Protein AF-A0A943K044-F1 (afdb_monomer_lite)

Secondary structure (DSSP, 8-state):
--EEEEEEEEETTTEEEEEEEETT-TT-PPEEEEEEGGGHHHHHHHHHHHHHHHHHHHHHHHHHHHHHHHHHHHH--S-HHHHHHHHHHHHHHHHHHHHHHHHHHHHHHHHHHHHHTT-EEE---S----

Sequence (130 aa):
MTTGYNIIKKLPDNKIIIEETKKNNSKTHPKYYLLNEEHADLFIKNKKNSDLLTKTQSVLSMVVALSIALYVGMRTKTDKIKNTLFGIGAGAITFAGGEIFDRWFKKNTDKRILKLFNAKEIQLDDKRPE

pLDDT: mean 72.65, std 11.74, range [38.5, 88.62]

Radius of gyration: 21.03 Å; chains: 1; bounding box: 45×20×70 Å

Structure (mmCIF, N/CA/C/O backbone):
data_AF-A0A943K044-F1
#
_entry.id   AF-A0A943K044-F1
#
loop_
_atom_site.group_PDB
_atom_site.id
_atom_site.type_symbol
_atom_site.label_atom_id
_atom_site.label_alt_id
_atom_site.label_comp_id
_atom_site.label_asym_id
_atom_site.label_entity_id
_atom_site.label_seq_id
_atom_site.pdbx_PDB_ins_code
_atom_site.Cartn_x
_atom_site.Cartn_y
_atom_site.Cartn_z
_atom_site.occupancy
_atom_site.B_iso_or_equiv
_atom_site.auth_seq_id
_atom_site.auth_comp_id
_atom_site.auth_asym_id
_atom_site.auth_atom_id
_atom_site.pdbx_PDB_model_num
ATOM 1 N N . MET A 1 1 ? 10.273 -6.029 2.129 1.00 60.34 1 MET A N 1
ATOM 2 C CA . MET A 1 1 ? 9.591 -5.218 3.166 1.00 60.34 1 MET A CA 1
ATOM 3 C C . MET A 1 1 ? 8.273 -5.869 3.545 1.00 60.34 1 MET A C 1
ATOM 5 O O . MET A 1 1 ? 7.439 -6.092 2.663 1.00 60.34 1 MET A O 1
ATOM 9 N N . THR A 1 2 ? 8.119 -6.170 4.832 1.00 63.19 2 THR A N 1
ATOM 10 C CA . THR A 1 2 ? 6.928 -6.781 5.436 1.00 63.19 2 THR A CA 1
ATOM 11 C C . THR A 1 2 ? 6.260 -5.741 6.333 1.00 63.19 2 THR A C 1
ATOM 13 O O . THR A 1 2 ? 6.928 -5.144 7.180 1.00 63.19 2 THR A O 1
ATOM 16 N N . THR A 1 3 ? 4.970 -5.499 6.115 1.00 72.19 3 THR A N 1
ATOM 17 C CA . THR A 1 3 ? 4.157 -4.574 6.913 1.00 72.19 3 THR A CA 1
ATOM 18 C C . THR A 1 3 ? 3.370 -5.389 7.941 1.00 72.19 3 THR A C 1
ATOM 20 O O . THR A 1 3 ? 2.658 -6.327 7.569 1.00 72.19 3 THR A O 1
ATOM 23 N N . GLY A 1 4 ? 3.559 -5.092 9.225 1.00 77.75 4 GLY A N 1
ATOM 24 C CA . GLY A 1 4 ? 2.823 -5.686 10.339 1.00 77.75 4 GLY A CA 1
ATOM 25 C C . GLY A 1 4 ? 1.630 -4.815 10.723 1.00 77.75 4 GLY A C 1
ATOM 26 O O . GLY A 1 4 ? 1.724 -3.592 10.653 1.00 77.75 4 GLY A O 1
ATOM 27 N N . TYR A 1 5 ? 0.525 -5.448 11.116 1.00 80.94 5 TYR A N 1
ATOM 28 C CA . TYR A 1 5 ? -0.672 -4.771 11.614 1.00 80.94 5 TYR A CA 1
ATOM 29 C C . TYR A 1 5 ? -1.038 -5.380 12.961 1.00 80.94 5 TYR A C 1
ATOM 31 O O . TYR A 1 5 ? -1.322 -6.577 13.013 1.00 80.94 5 TYR A O 1
ATOM 39 N N . ASN A 1 6 ? -1.023 -4.569 14.015 1.00 82.12 6 ASN A N 1
ATOM 40 C CA . ASN A 1 6 ? -1.333 -4.994 15.377 1.00 82.12 6 ASN A CA 1
ATOM 41 C C . ASN A 1 6 ? -2.472 -4.142 15.937 1.00 82.12 6 ASN A C 1
ATOM 43 O O . ASN A 1 6 ? -2.507 -2.933 15.728 1.00 82.12 6 ASN A O 1
ATOM 47 N N . ILE A 1 7 ? -3.397 -4.751 16.674 1.00 80.44 7 ILE A N 1
ATOM 48 C CA . ILE A 1 7 ? -4.421 -4.009 17.416 1.00 80.44 7 ILE A CA 1
ATOM 49 C C . ILE A 1 7 ? -3.807 -3.610 18.759 1.00 80.44 7 ILE A C 1
ATOM 51 O O . ILE A 1 7 ? -3.443 -4.484 19.541 1.00 80.44 7 ILE A O 1
ATOM 55 N N . ILE A 1 8 ? -3.681 -2.309 19.023 1.00 77.94 8 ILE A N 1
ATOM 56 C CA . ILE A 1 8 ? -2.997 -1.802 20.228 1.00 77.94 8 ILE A CA 1
ATOM 57 C C . ILE A 1 8 ? -3.956 -1.354 21.332 1.00 77.94 8 ILE A C 1
ATOM 59 O O . ILE A 1 8 ? -3.572 -1.307 22.498 1.00 77.94 8 ILE A O 1
ATOM 63 N N . LYS A 1 9 ? -5.204 -1.011 20.989 1.00 78.56 9 LYS A N 1
ATOM 64 C CA . LYS A 1 9 ? -6.212 -0.585 21.966 1.00 78.56 9 LYS A CA 1
ATOM 65 C C . LYS A 1 9 ? -7.624 -0.801 21.434 1.00 78.56 9 LYS A C 1
ATOM 67 O O . LYS A 1 9 ? -7.902 -0.458 20.285 1.00 78.56 9 LYS A O 1
ATOM 72 N N . LYS A 1 10 ? -8.515 -1.303 22.292 1.00 78.06 10 LYS A N 1
ATOM 73 C CA . LYS A 1 10 ? -9.969 -1.257 22.091 1.00 78.06 10 LYS A CA 1
ATOM 74 C C . LYS A 1 10 ? -10.529 -0.061 22.862 1.00 78.06 10 LYS A C 1
ATOM 76 O O . LYS A 1 10 ? -10.164 0.157 24.016 1.00 78.06 10 LYS A O 1
ATOM 81 N N . LEU A 1 11 ? -11.339 0.751 22.201 1.00 77.75 11 LEU A N 1
ATOM 82 C CA . LEU A 1 11 ? -12.005 1.927 22.752 1.00 77.75 11 LEU A CA 1
ATOM 83 C C . LEU A 1 11 ? -13.485 1.603 23.007 1.00 77.75 11 LEU A C 1
ATOM 85 O O . LEU A 1 11 ? -14.031 0.715 22.347 1.00 77.75 11 LEU A O 1
ATOM 89 N N . PRO A 1 12 ? -14.151 2.330 23.923 1.00 71.06 12 PRO A N 1
ATOM 90 C CA . PRO A 1 12 ? -15.610 2.310 23.995 1.00 71.06 12 PRO A CA 1
ATOM 91 C C . PRO A 1 12 ? -16.220 2.693 22.629 1.00 71.06 12 PRO A C 1
ATOM 93 O O . PRO A 1 12 ? -15.586 3.392 21.835 1.00 71.06 12 PRO A O 1
ATOM 96 N N . ASP A 1 13 ? -17.430 2.200 22.352 1.00 75.75 13 ASP A N 1
ATOM 97 C CA . ASP A 1 13 ? -18.166 2.327 21.076 1.00 75.75 13 ASP A CA 1
ATOM 98 C C . ASP A 1 13 ? -17.691 1.426 19.914 1.00 75.75 13 ASP A C 1
ATOM 100 O O . ASP A 1 13 ? -17.736 1.841 18.754 1.00 75.75 13 ASP A O 1
ATOM 104 N N . ASN A 1 14 ? -17.231 0.196 20.185 1.00 81.31 14 ASN A N 1
ATOM 105 C CA . ASN A 1 14 ? -16.767 -0.756 19.155 1.00 81.31 14 ASN A CA 1
ATOM 106 C C . ASN A 1 14 ? -15.655 -0.195 18.245 1.00 81.31 14 ASN A C 1
ATOM 108 O O . ASN A 1 14 ? -15.538 -0.580 17.082 1.00 81.31 14 ASN A O 1
ATOM 112 N N . LYS A 1 15 ? -14.820 0.720 18.747 1.00 82.31 15 LYS A N 1
ATOM 113 C CA . LYS A 1 15 ? -13.690 1.294 17.999 1.00 82.31 15 LYS A CA 1
ATOM 114 C C . LYS A 1 15 ? -12.381 0.652 18.427 1.00 82.31 15 LYS A C 1
ATOM 116 O O . LYS A 1 15 ? -12.174 0.349 19.596 1.00 82.31 15 LYS A O 1
ATOM 121 N N . ILE A 1 16 ? -11.453 0.503 17.495 1.00 85.06 16 ILE A N 1
ATOM 122 C CA . ILE A 1 16 ? -10.113 -0.015 17.754 1.00 85.06 16 ILE A CA 1
ATOM 123 C C . ILE A 1 16 ? -9.052 0.870 17.117 1.00 85.06 16 ILE A C 1
ATOM 125 O O . ILE A 1 16 ? -9.290 1.539 16.108 1.00 85.06 16 ILE A O 1
ATOM 129 N N . ILE A 1 17 ? -7.863 0.837 17.709 1.00 84.69 17 ILE A N 1
ATOM 130 C CA . ILE A 1 17 ? -6.667 1.440 17.137 1.00 84.69 17 ILE A CA 1
ATOM 131 C C . ILE A 1 17 ? -5.778 0.328 16.585 1.00 84.69 17 ILE A C 1
ATOM 133 O O . ILE A 1 17 ? -5.344 -0.559 17.327 1.00 84.69 17 ILE A O 1
ATOM 137 N N . ILE A 1 18 ? -5.502 0.397 15.285 1.00 85.12 18 ILE A N 1
ATOM 138 C CA . ILE A 1 18 ? -4.572 -0.487 14.582 1.00 85.12 18 ILE A CA 1
ATOM 139 C C . ILE A 1 18 ? -3.262 0.258 14.357 1.00 85.12 18 ILE A C 1
ATOM 141 O O . ILE A 1 18 ? -3.245 1.339 13.773 1.00 85.12 18 ILE A O 1
ATOM 145 N N . GLU A 1 19 ? -2.168 -0.347 14.786 1.00 84.44 19 GLU A N 1
ATOM 146 C CA . GLU A 1 19 ? -0.806 0.071 14.499 1.00 84.44 19 GLU A CA 1
ATOM 147 C C . GLU A 1 19 ? -0.297 -0.633 13.233 1.00 84.44 19 GLU A C 1
ATOM 149 O O . GLU A 1 19 ? -0.314 -1.860 13.135 1.00 84.44 19 GLU A O 1
ATOM 154 N N . GLU A 1 20 ? 0.183 0.145 12.267 1.00 83.50 20 GLU A N 1
ATOM 155 C CA . GLU A 1 20 ? 0.916 -0.318 11.091 1.00 83.50 20 GLU A CA 1
ATOM 156 C C . GLU A 1 20 ? 2.413 -0.046 11.280 1.00 83.50 20 GLU A C 1
ATOM 158 O O . GLU A 1 20 ? 2.858 1.106 11.308 1.00 83.50 20 GLU A O 1
ATOM 163 N N . THR A 1 21 ? 3.203 -1.119 11.343 1.00 79.69 21 THR A N 1
ATOM 164 C CA . THR A 1 21 ? 4.668 -1.070 11.461 1.00 79.69 21 THR A CA 1
ATOM 165 C C . THR A 1 21 ? 5.338 -1.638 10.214 1.00 79.69 21 THR A C 1
ATOM 167 O O . THR A 1 21 ? 4.981 -2.700 9.702 1.00 79.69 21 THR A O 1
ATOM 170 N N . LYS A 1 22 ? 6.369 -0.952 9.709 1.00 75.62 22 LYS A N 1
ATOM 171 C CA . LYS A 1 22 ? 7.191 -1.445 8.592 1.00 75.62 22 LYS A CA 1
ATOM 172 C C . LYS A 1 22 ? 8.480 -2.045 9.129 1.00 75.62 22 LYS A C 1
ATOM 174 O O . LYS A 1 22 ? 9.353 -1.328 9.607 1.00 75.62 22 LYS A O 1
ATOM 179 N N . LYS A 1 23 ? 8.625 -3.365 8.998 1.00 59.84 23 LYS A N 1
ATOM 180 C CA . LYS A 1 23 ? 9.644 -4.168 9.697 1.00 59.84 23 LYS A CA 1
ATOM 181 C C . LYS A 1 23 ? 11.093 -4.012 9.192 1.00 59.84 23 LYS A C 1
ATOM 183 O O . LYS A 1 23 ? 11.895 -4.897 9.432 1.00 59.84 23 LYS A O 1
ATOM 188 N N . ASN A 1 24 ? 11.440 -2.944 8.465 1.00 53.34 24 ASN A N 1
ATOM 189 C CA . ASN A 1 24 ? 12.752 -2.850 7.801 1.00 53.34 24 ASN A CA 1
ATOM 190 C C . ASN A 1 24 ? 13.368 -1.443 7.703 1.00 53.34 24 ASN A C 1
ATOM 192 O O . ASN A 1 24 ? 14.327 -1.270 6.961 1.00 53.34 24 ASN A O 1
ATOM 196 N N . ASN A 1 25 ? 12.838 -0.438 8.405 1.00 48.44 25 ASN A N 1
ATOM 197 C CA . ASN A 1 25 ? 13.450 0.893 8.447 1.00 48.44 25 ASN A CA 1
ATOM 198 C C . ASN A 1 25 ? 13.420 1.428 9.880 1.00 48.44 25 ASN A C 1
ATOM 200 O O . ASN A 1 25 ? 12.345 1.687 10.419 1.00 48.44 25 ASN A O 1
ATOM 204 N N . SER A 1 26 ? 14.594 1.657 10.477 1.00 47.84 26 SER A N 1
ATOM 205 C CA . SER A 1 26 ? 14.717 2.207 11.840 1.00 47.84 26 SER A CA 1
ATOM 206 C C . SER A 1 26 ? 14.223 3.659 11.970 1.00 47.84 26 SER A C 1
ATOM 208 O O . SER A 1 26 ? 14.234 4.214 13.060 1.00 47.84 26 SER A O 1
ATOM 210 N N . LYS A 1 27 ? 13.789 4.279 10.861 1.00 54.69 27 LYS A N 1
ATOM 211 C CA . LYS A 1 27 ? 13.284 5.660 10.782 1.00 54.69 27 LYS A CA 1
ATOM 212 C C . LYS A 1 27 ? 11.795 5.773 10.440 1.00 54.69 27 LYS A C 1
ATOM 214 O O . LYS A 1 27 ? 11.301 6.878 10.240 1.00 54.69 27 LYS A O 1
ATOM 219 N N . THR A 1 28 ? 11.068 4.664 10.298 1.00 61.47 28 THR A N 1
ATOM 220 C CA . THR A 1 28 ? 9.624 4.734 10.016 1.00 61.47 28 THR A CA 1
ATOM 221 C C . THR A 1 28 ? 8.834 4.770 11.312 1.00 61.47 28 THR A C 1
ATOM 223 O O . THR A 1 28 ? 8.727 3.751 11.986 1.00 61.47 28 THR A O 1
ATOM 226 N N . HIS A 1 29 ? 8.255 5.932 11.624 1.00 67.69 29 HIS A N 1
ATOM 227 C CA . HIS A 1 29 ? 7.266 6.046 12.689 1.00 67.69 29 HIS A CA 1
ATOM 228 C C . HIS A 1 29 ? 6.068 5.127 12.390 1.00 67.69 29 HIS A C 1
ATOM 230 O O . HIS A 1 29 ? 5.617 5.084 11.234 1.00 67.69 29 HIS A O 1
ATOM 236 N N . PRO A 1 30 ? 5.574 4.378 13.391 1.00 75.19 30 PRO A N 1
ATOM 237 C CA . PRO A 1 30 ? 4.356 3.595 13.247 1.00 75.19 30 PRO A CA 1
ATOM 238 C C . PRO A 1 30 ? 3.191 4.513 12.873 1.00 75.19 30 PRO A C 1
ATOM 240 O O . PRO A 1 30 ? 3.078 5.639 13.361 1.00 75.19 30 PRO A O 1
ATOM 243 N N . LYS A 1 31 ? 2.334 4.038 11.970 1.00 83.19 31 LYS A N 1
ATOM 244 C CA . LYS A 1 31 ? 1.080 4.720 11.632 1.00 83.19 31 LYS A CA 1
ATOM 245 C C . LYS A 1 31 ? -0.036 4.110 12.456 1.00 83.19 31 LYS A C 1
ATOM 247 O O . LYS A 1 31 ? -0.101 2.890 12.573 1.00 83.19 31 LYS A O 1
ATOM 252 N N . TYR A 1 32 ? -0.939 4.937 12.959 1.00 84.25 32 TYR A N 1
ATOM 253 C CA . TYR A 1 32 ? -2.066 4.469 13.751 1.00 84.25 32 TYR A CA 1
ATOM 254 C C . TYR A 1 32 ? -3.378 4.806 13.057 1.00 84.25 32 TYR A C 1
ATOM 256 O O . TYR A 1 32 ? -3.551 5.903 12.526 1.00 84.25 32 TYR A O 1
ATOM 264 N N . TYR A 1 33 ? -4.312 3.864 13.066 1.00 84.69 33 TYR A N 1
ATOM 265 C CA . TYR A 1 33 ? -5.616 4.010 12.433 1.00 84.69 33 TYR A CA 1
ATOM 266 C C . TYR A 1 33 ? -6.721 3.718 13.433 1.00 84.69 33 TYR A C 1
ATOM 268 O O . TYR A 1 33 ? -6.718 2.668 14.068 1.00 84.69 33 TYR A O 1
ATOM 276 N N . LEU A 1 34 ? -7.677 4.634 13.535 1.00 86.31 34 LEU A N 1
ATOM 277 C CA . LEU A 1 34 ? -8.910 4.468 14.290 1.00 86.31 34 LEU A CA 1
ATOM 278 C C . LEU A 1 34 ? -10.021 4.003 13.347 1.00 86.31 34 LEU A C 1
ATOM 280 O O . LEU A 1 34 ? -10.315 4.697 12.373 1.00 86.31 34 LEU A O 1
ATOM 284 N N . LEU A 1 35 ? -10.643 2.863 13.640 1.00 88.62 35 LEU A N 1
ATOM 285 C CA . LEU A 1 35 ? -11.796 2.335 12.902 1.00 88.62 35 LEU A CA 1
ATOM 286 C C . LEU A 1 35 ? -12.659 1.432 13.790 1.00 88.62 35 LEU A C 1
ATOM 288 O O . LEU A 1 35 ? -12.274 1.122 14.914 1.00 88.62 35 LEU A O 1
ATOM 292 N N . ASN A 1 36 ? -13.815 1.001 13.289 1.00 85.56 36 ASN A N 1
ATOM 293 C CA . ASN A 1 36 ? -14.688 0.072 14.008 1.00 85.56 36 ASN A CA 1
ATOM 294 C C . ASN A 1 36 ? -14.118 -1.358 14.004 1.00 85.56 36 ASN A C 1
ATOM 296 O O . ASN A 1 36 ? -13.593 -1.815 12.987 1.00 85.56 36 ASN A O 1
ATOM 300 N N . GLU A 1 37 ? -14.273 -2.076 15.119 1.00 82.44 37 GLU A N 1
ATOM 301 C CA . GLU A 1 37 ? -13.775 -3.442 15.337 1.00 82.44 37 GLU A CA 1
ATOM 302 C C . GLU A 1 37 ? -14.288 -4.426 14.279 1.00 82.44 37 GLU A C 1
ATOM 304 O O . GLU A 1 37 ? -13.516 -5.211 13.739 1.00 82.44 37 GLU A O 1
ATOM 309 N N . GLU A 1 38 ? -15.561 -4.311 13.896 1.00 83.25 38 GLU A N 1
ATOM 310 C CA . GLU A 1 38 ? -16.214 -5.169 12.892 1.00 83.25 38 GLU A CA 1
ATOM 311 C C . GLU A 1 38 ? -15.522 -5.143 11.520 1.00 83.25 38 GLU A C 1
ATOM 313 O O . GLU A 1 38 ? -15.596 -6.097 10.749 1.00 83.25 38 GLU A O 1
ATOM 318 N N . HIS A 1 39 ? -14.819 -4.051 11.213 1.00 83.00 39 HIS A N 1
ATOM 319 C CA . HIS A 1 39 ? -14.155 -3.846 9.930 1.00 83.00 39 HIS A CA 1
ATOM 320 C C . HIS A 1 39 ? -12.632 -4.024 10.006 1.00 83.00 39 HIS A C 1
ATOM 322 O O . HIS A 1 39 ? -11.945 -3.844 8.997 1.00 83.00 39 HIS A O 1
ATOM 328 N N . ALA A 1 40 ? -12.098 -4.394 11.174 1.00 82.00 40 ALA A N 1
ATOM 329 C CA . ALA A 1 40 ? -10.667 -4.508 11.444 1.00 82.00 40 ALA A CA 1
ATOM 330 C C . ALA A 1 40 ? -9.949 -5.471 10.495 1.00 82.00 40 ALA A C 1
ATOM 332 O O . ALA A 1 40 ? -8.983 -5.099 9.823 1.00 82.00 40 ALA A O 1
ATOM 333 N N . ASP A 1 41 ? -10.457 -6.699 10.394 1.00 83.88 41 ASP A N 1
ATOM 334 C CA . ASP A 1 41 ? -9.841 -7.749 9.583 1.00 83.88 41 ASP A CA 1
ATOM 335 C C . ASP A 1 41 ? -9.896 -7.420 8.089 1.00 83.88 41 ASP A C 1
ATOM 337 O O . ASP A 1 41 ? -8.912 -7.589 7.360 1.00 83.88 41 ASP A O 1
ATOM 341 N N . LEU A 1 42 ? -11.027 -6.877 7.627 1.00 85.19 42 LEU A N 1
ATOM 342 C CA . LEU A 1 42 ? -11.202 -6.437 6.242 1.00 85.19 42 LEU A CA 1
ATOM 343 C C . LEU A 1 42 ? -10.297 -5.247 5.906 1.00 85.19 42 LEU A C 1
ATOM 345 O O . LEU A 1 42 ? -9.732 -5.202 4.809 1.00 85.19 42 LEU A O 1
ATOM 349 N N . PHE A 1 43 ? -10.110 -4.314 6.840 1.00 84.69 43 PHE A N 1
ATOM 350 C CA . PHE A 1 43 ? -9.189 -3.193 6.685 1.00 84.69 43 PHE A CA 1
ATOM 351 C C . PHE A 1 43 ? -7.739 -3.677 6.555 1.00 84.69 43 PHE A C 1
ATOM 353 O O . PHE A 1 43 ? -7.059 -3.318 5.588 1.00 84.69 43 PHE A O 1
ATOM 360 N N . ILE A 1 44 ? -7.280 -4.550 7.461 1.00 84.25 44 ILE A N 1
ATOM 361 C CA . ILE A 1 44 ? -5.925 -5.127 7.425 1.00 84.25 44 ILE A CA 1
ATOM 362 C C . ILE A 1 44 ? -5.700 -5.891 6.114 1.00 84.25 44 ILE A C 1
ATOM 364 O O . ILE A 1 44 ? -4.661 -5.727 5.466 1.00 84.25 44 ILE A O 1
ATOM 368 N N . LYS A 1 45 ? -6.674 -6.704 5.684 1.00 86.00 45 LYS A N 1
ATOM 369 C CA . LYS A 1 45 ? -6.593 -7.464 4.428 1.00 86.00 45 LYS A CA 1
ATOM 370 C C . LYS A 1 45 ? -6.477 -6.543 3.212 1.00 86.00 45 LYS A C 1
ATOM 372 O O . LYS A 1 45 ? -5.618 -6.768 2.359 1.00 86.00 45 LYS A O 1
ATOM 377 N N . ASN A 1 46 ? -7.277 -5.478 3.145 1.00 84.12 46 ASN A N 1
ATOM 378 C CA . ASN A 1 46 ? -7.218 -4.517 2.039 1.00 84.12 46 ASN A CA 1
ATOM 379 C C . ASN A 1 46 ? -5.922 -3.707 2.027 1.00 84.12 46 ASN A C 1
ATOM 381 O O . ASN A 1 46 ? -5.358 -3.477 0.959 1.00 84.12 46 ASN A O 1
ATOM 385 N N . LYS A 1 47 ? -5.404 -3.326 3.196 1.00 83.00 47 LYS A N 1
ATOM 386 C CA . LYS A 1 47 ? -4.098 -2.672 3.311 1.00 83.00 47 LYS A CA 1
ATOM 387 C C . LYS A 1 47 ? -2.954 -3.573 2.831 1.00 83.00 47 LYS A C 1
ATOM 389 O O . LYS A 1 47 ? -2.134 -3.127 2.030 1.00 83.00 47 LYS A O 1
ATOM 394 N N . LYS A 1 48 ? -2.952 -4.858 3.210 1.00 83.06 48 LYS A N 1
ATOM 395 C CA . LYS A 1 48 ? -1.989 -5.851 2.694 1.00 83.06 48 LYS A CA 1
ATOM 396 C C . LYS A 1 48 ? -2.100 -6.029 1.176 1.00 83.06 48 LYS A C 1
ATOM 398 O O . LYS A 1 48 ? -1.077 -6.039 0.492 1.00 83.06 48 LYS A O 1
ATOM 403 N N . ASN A 1 49 ? -3.320 -6.118 0.642 1.00 82.44 49 ASN A N 1
ATOM 404 C CA . ASN A 1 49 ? -3.545 -6.216 -0.802 1.00 82.44 49 ASN A CA 1
ATOM 405 C C . ASN A 1 49 ? -3.110 -4.950 -1.550 1.00 82.44 49 ASN A C 1
ATOM 407 O O . ASN A 1 49 ? -2.514 -5.065 -2.612 1.00 82.44 49 ASN A O 1
ATOM 411 N N . SER A 1 50 ? -3.342 -3.757 -0.998 1.00 79.19 50 SER A N 1
ATOM 412 C CA . SER A 1 50 ? -2.858 -2.483 -1.555 1.00 79.19 50 SER A CA 1
ATOM 413 C C . SER A 1 50 ? -1.335 -2.447 -1.657 1.00 79.19 50 SER A C 1
ATOM 415 O O . SER A 1 50 ? -0.782 -2.074 -2.695 1.00 79.19 50 SER A O 1
ATOM 417 N N . ASP A 1 51 ? -0.640 -2.900 -0.611 1.00 76.75 51 ASP A N 1
ATOM 418 C CA . ASP A 1 51 ? 0.819 -3.015 -0.618 1.00 76.75 51 ASP A CA 1
ATOM 419 C C . ASP A 1 51 ? 1.308 -3.986 -1.703 1.00 76.75 51 ASP A C 1
ATOM 421 O O . ASP A 1 51 ? 2.324 -3.729 -2.353 1.00 76.75 51 ASP A O 1
ATOM 425 N N . LEU A 1 52 ? 0.585 -5.086 -1.923 1.00 79.81 52 LEU A N 1
ATOM 426 C CA . LEU A 1 52 ? 0.908 -6.078 -2.947 1.00 79.81 52 LEU A CA 1
ATOM 427 C C . LEU A 1 52 ? 0.635 -5.539 -4.358 1.00 79.81 52 LEU A C 1
ATOM 429 O O . LEU A 1 52 ? 1.515 -5.612 -5.209 1.00 79.81 52 LEU A O 1
ATOM 433 N N . LEU A 1 53 ? -0.514 -4.893 -4.572 1.00 78.44 53 LEU A N 1
ATOM 434 C CA . LEU A 1 53 ? -0.869 -4.214 -5.823 1.00 78.44 53 LEU A CA 1
ATOM 435 C C . LEU A 1 53 ? 0.139 -3.123 -6.185 1.00 78.44 53 LEU A C 1
ATOM 437 O O . LEU A 1 53 ? 0.559 -3.039 -7.333 1.00 78.44 53 LEU A O 1
ATOM 441 N N . THR A 1 54 ? 0.579 -2.327 -5.209 1.00 73.25 54 THR A N 1
ATOM 442 C CA . THR A 1 54 ? 1.594 -1.289 -5.436 1.00 73.25 54 THR A CA 1
ATOM 443 C C . THR A 1 54 ? 2.932 -1.906 -5.852 1.00 73.25 54 THR A C 1
ATOM 445 O O . THR A 1 54 ? 3.604 -1.380 -6.734 1.00 73.25 54 THR A O 1
ATOM 448 N N . LYS A 1 55 ? 3.328 -3.042 -5.257 1.00 74.56 55 LYS A N 1
ATOM 449 C CA . LYS A 1 55 ? 4.543 -3.767 -5.666 1.00 74.56 55 LYS A CA 1
ATOM 450 C C . LYS A 1 55 ? 4.415 -4.317 -7.085 1.00 74.56 55 LYS A C 1
ATOM 452 O O . LYS A 1 55 ? 5.327 -4.129 -7.881 1.00 74.56 55 LYS A O 1
ATOM 457 N N . THR A 1 56 ? 3.292 -4.958 -7.407 1.00 75.62 56 THR A N 1
ATOM 458 C CA . THR A 1 56 ? 3.029 -5.484 -8.753 1.00 75.62 56 THR A CA 1
ATOM 459 C C . THR A 1 56 ? 3.024 -4.367 -9.790 1.00 75.62 56 THR A C 1
ATOM 461 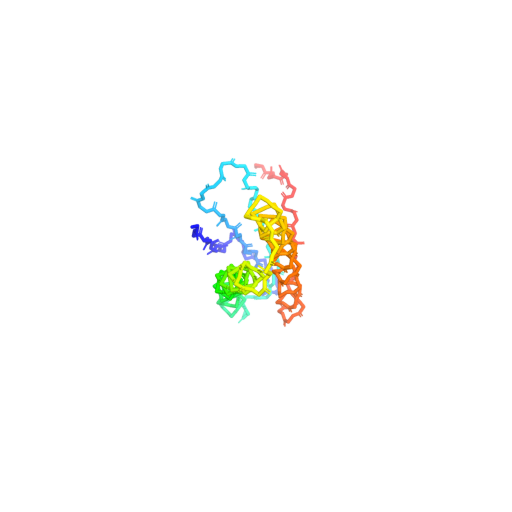O O . THR A 1 56 ? 3.627 -4.516 -10.848 1.00 75.62 56 THR A O 1
ATOM 464 N N . GLN A 1 57 ? 2.409 -3.228 -9.471 1.00 75.31 57 GLN A N 1
ATOM 465 C CA . GLN A 1 57 ? 2.430 -2.058 -10.336 1.00 75.31 57 GLN A CA 1
ATOM 466 C C . GLN A 1 57 ? 3.845 -1.524 -10.535 1.00 75.31 57 GLN A C 1
ATOM 468 O O . GLN A 1 57 ? 4.205 -1.234 -11.665 1.00 75.31 57 GLN A O 1
ATOM 473 N N . SER A 1 58 ? 4.659 -1.444 -9.483 1.00 72.75 58 SER A N 1
ATOM 474 C CA . SER A 1 58 ? 6.037 -0.962 -9.607 1.00 72.75 58 SER A CA 1
ATOM 475 C C . SER A 1 58 ? 6.882 -1.845 -10.530 1.00 72.75 58 SER A C 1
ATOM 477 O O . SER A 1 58 ? 7.623 -1.351 -11.380 1.00 72.75 58 SER A O 1
ATOM 479 N N . VAL A 1 59 ? 6.695 -3.168 -10.449 1.00 76.25 59 VAL A N 1
ATOM 480 C CA . VAL A 1 59 ? 7.307 -4.115 -11.393 1.00 76.25 59 VAL A CA 1
ATOM 481 C C . VAL A 1 59 ? 6.794 -3.879 -12.816 1.00 76.25 59 VAL A C 1
ATOM 483 O O . VAL A 1 59 ? 7.588 -3.845 -13.753 1.00 76.25 59 VAL A O 1
ATOM 486 N N . LEU A 1 60 ? 5.488 -3.662 -12.994 1.00 74.94 60 LEU A N 1
ATOM 487 C CA . LEU A 1 60 ? 4.903 -3.371 -14.304 1.00 74.94 60 LEU A CA 1
ATOM 488 C C . LEU A 1 60 ? 5.452 -2.058 -14.891 1.00 74.94 60 LEU A C 1
ATOM 490 O O . LEU A 1 60 ? 5.851 -2.030 -16.054 1.00 74.94 60 LEU A O 1
ATOM 494 N N . SER A 1 61 ? 5.549 -1.002 -14.078 1.00 71.94 61 SER A N 1
ATOM 495 C CA . SER A 1 61 ? 6.153 0.288 -14.428 1.00 71.94 61 SER A CA 1
ATOM 496 C C . SER A 1 61 ? 7.605 0.111 -14.890 1.00 71.94 61 SER A C 1
ATOM 498 O O . SER A 1 61 ? 7.999 0.671 -15.913 1.00 71.94 61 SER A O 1
ATOM 500 N N . MET A 1 62 ? 8.387 -0.726 -14.198 1.00 73.75 62 MET A N 1
ATOM 501 C CA . MET A 1 62 ? 9.768 -1.044 -14.578 1.00 73.75 62 MET A CA 1
ATOM 502 C C . MET A 1 62 ? 9.852 -1.778 -15.927 1.00 73.75 62 MET A C 1
ATOM 504 O O . MET A 1 62 ? 10.695 -1.445 -16.761 1.00 73.75 62 MET A O 1
ATOM 508 N N . VAL A 1 63 ? 8.966 -2.747 -16.177 1.00 77.31 63 VAL A N 1
ATOM 509 C CA . VAL A 1 63 ? 8.914 -3.488 -17.453 1.00 77.31 63 VAL A CA 1
ATOM 510 C C . VAL A 1 63 ? 8.540 -2.569 -18.619 1.00 77.31 63 VAL A C 1
ATOM 512 O O . VAL A 1 63 ? 9.151 -2.639 -19.690 1.00 77.31 63 VAL A O 1
ATOM 515 N N . VAL A 1 64 ? 7.571 -1.673 -18.416 1.00 75.06 64 VAL A N 1
ATOM 516 C CA . VAL A 1 64 ? 7.182 -0.674 -19.422 1.00 75.06 64 VAL A CA 1
ATOM 517 C C . VAL A 1 64 ? 8.345 0.281 -19.710 1.00 75.06 64 VAL A C 1
ATOM 519 O O . VAL A 1 64 ? 8.641 0.539 -20.877 1.00 75.06 64 VAL A O 1
ATOM 522 N N . ALA A 1 65 ? 9.064 0.737 -18.679 1.00 70.50 65 ALA A N 1
ATOM 523 C CA . ALA A 1 65 ? 10.237 1.599 -18.839 1.00 70.50 65 ALA A CA 1
ATOM 524 C C . ALA A 1 65 ? 11.349 0.943 -19.670 1.00 70.50 65 ALA A C 1
ATOM 526 O O . ALA A 1 65 ? 11.881 1.560 -20.595 1.00 70.50 65 ALA A O 1
ATOM 527 N N . LEU A 1 66 ? 11.658 -0.325 -19.387 1.00 71.00 66 LEU A N 1
ATOM 528 C CA . LEU A 1 66 ? 12.635 -1.104 -20.151 1.00 71.00 66 LEU A CA 1
ATOM 529 C C . LEU A 1 66 ? 12.194 -1.302 -21.607 1.00 71.00 66 LEU A C 1
ATOM 531 O O . LEU A 1 66 ? 13.010 -1.173 -22.518 1.00 71.00 66 LEU A O 1
ATOM 535 N N . SER A 1 67 ? 10.903 -1.547 -21.838 1.00 71.94 67 SER A N 1
ATOM 536 C CA . SER A 1 67 ? 10.348 -1.723 -23.187 1.00 71.94 67 SER A CA 1
ATOM 537 C C . SER A 1 67 ? 10.455 -0.444 -24.021 1.00 71.94 67 SER A C 1
ATOM 539 O O . SER A 1 67 ? 10.843 -0.499 -25.187 1.00 71.94 67 SER A O 1
ATOM 541 N N . ILE A 1 68 ? 10.171 0.719 -23.422 1.0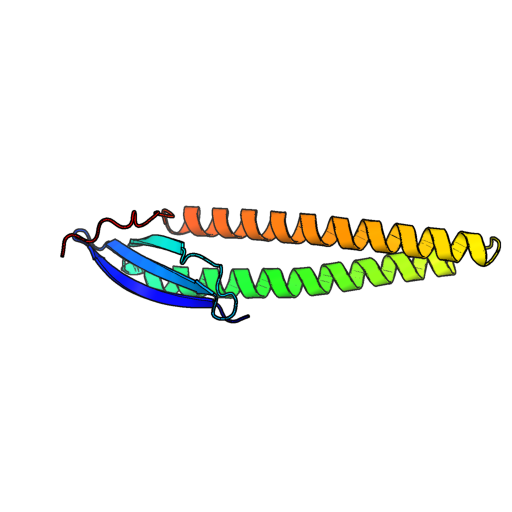0 70.38 68 ILE A N 1
ATOM 542 C CA . ILE A 1 68 ? 10.319 2.026 -24.078 1.00 70.38 68 ILE A CA 1
ATOM 543 C C . ILE A 1 68 ? 11.794 2.306 -24.389 1.00 70.38 68 ILE A C 1
ATOM 545 O O . ILE A 1 68 ? 12.109 2.711 -25.508 1.00 70.38 68 ILE A O 1
ATOM 549 N N . ALA A 1 69 ? 12.705 2.046 -23.447 1.00 66.94 69 ALA A N 1
ATOM 550 C CA . ALA A 1 69 ? 14.139 2.240 -23.661 1.00 66.94 69 ALA A CA 1
ATOM 551 C C . ALA A 1 69 ? 14.681 1.355 -24.801 1.00 66.94 69 ALA A C 1
ATOM 553 O O . ALA A 1 69 ? 15.401 1.847 -25.673 1.00 66.94 69 ALA A O 1
ATOM 554 N N . LEU A 1 70 ? 14.284 0.076 -24.844 1.00 70.00 70 LEU A N 1
ATOM 555 C CA . LEU A 1 70 ? 14.647 -0.850 -25.923 1.00 70.00 70 LEU A CA 1
ATOM 556 C C . LEU A 1 70 ? 14.050 -0.418 -27.270 1.00 70.00 70 LEU A C 1
ATOM 55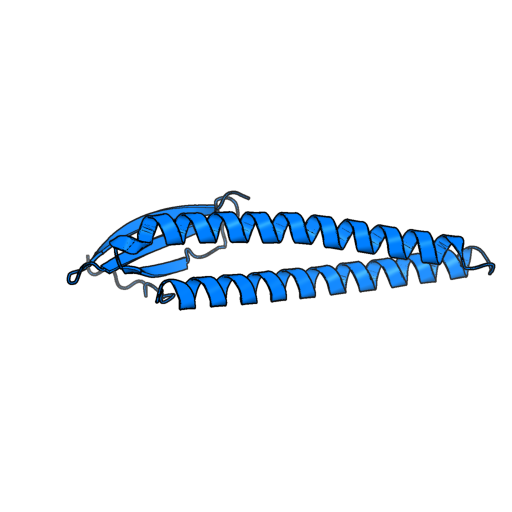8 O O . LEU A 1 70 ? 14.761 -0.395 -28.274 1.00 70.00 70 LEU A O 1
ATOM 562 N N . TYR A 1 71 ? 12.775 -0.016 -27.299 1.00 69.56 71 TYR A N 1
ATOM 563 C CA . TYR A 1 71 ? 12.113 0.453 -28.519 1.00 69.56 71 TYR A CA 1
ATOM 564 C C . TYR A 1 71 ? 12.776 1.713 -29.093 1.00 69.56 71 TYR A C 1
ATOM 566 O O . TYR A 1 71 ? 13.065 1.772 -30.291 1.00 69.56 71 TYR A O 1
ATOM 574 N N . VAL A 1 72 ? 13.075 2.706 -28.247 1.00 66.44 72 VAL A N 1
ATOM 575 C CA . VAL A 1 72 ? 13.787 3.930 -28.653 1.00 66.44 72 VAL A CA 1
ATOM 576 C C . VAL A 1 72 ? 15.192 3.598 -29.161 1.00 66.44 72 VAL A C 1
ATOM 578 O O . VAL A 1 72 ? 15.601 4.132 -30.194 1.00 66.44 72 VAL A O 1
ATOM 581 N N . GLY A 1 73 ? 15.895 2.676 -28.495 1.00 63.19 73 GLY A N 1
ATOM 582 C CA . GLY A 1 73 ? 17.218 2.205 -28.909 1.00 63.19 73 GLY A CA 1
ATOM 583 C C . GLY A 1 73 ? 17.225 1.459 -30.250 1.00 63.19 73 GLY A C 1
ATOM 584 O O . GLY A 1 73 ? 18.184 1.592 -31.007 1.00 63.19 73 GLY A O 1
ATOM 585 N N . MET A 1 74 ? 16.157 0.722 -30.580 1.00 67.06 74 MET A N 1
ATOM 586 C CA . MET A 1 74 ? 16.031 -0.009 -31.851 1.00 67.06 74 MET A CA 1
ATOM 587 C C . MET A 1 74 ? 15.606 0.874 -33.033 1.00 67.06 74 MET A C 1
ATOM 589 O O . MET A 1 74 ? 16.004 0.605 -34.166 1.00 67.06 74 MET A O 1
ATOM 593 N N . ARG A 1 75 ? 14.772 1.903 -32.813 1.00 61.09 75 ARG A N 1
ATOM 594 C CA . ARG A 1 75 ? 14.174 2.684 -33.916 1.00 61.09 75 ARG A CA 1
ATOM 595 C C . ARG A 1 75 ? 15.048 3.819 -34.446 1.00 61.09 75 ARG A C 1
ATOM 597 O O . ARG A 1 75 ? 14.788 4.335 -35.533 1.00 61.09 75 ARG A O 1
ATOM 604 N N . THR A 1 76 ? 16.045 4.249 -33.689 1.00 56.41 76 THR A N 1
ATOM 605 C CA . THR A 1 76 ? 16.858 5.416 -34.031 1.00 56.41 76 THR A CA 1
ATOM 606 C C . THR A 1 76 ? 18.052 4.984 -34.900 1.00 56.41 76 THR A C 1
ATOM 608 O O . THR A 1 76 ? 18.944 4.274 -34.457 1.00 56.41 76 THR A O 1
ATOM 611 N N . LYS A 1 77 ? 18.058 5.350 -36.192 1.00 54.03 77 LYS A N 1
ATOM 612 C CA . LYS A 1 77 ? 19.142 5.056 -37.161 1.00 54.03 77 LYS A CA 1
ATOM 613 C C . LYS A 1 77 ? 20.181 6.189 -37.228 1.00 54.03 77 LYS A C 1
ATOM 615 O O . LYS A 1 77 ? 20.559 6.629 -38.309 1.00 54.03 77 LYS A O 1
ATOM 620 N N . THR A 1 78 ? 20.604 6.713 -36.086 1.00 53.78 78 THR A N 1
ATOM 621 C CA . THR A 1 78 ? 21.564 7.829 -35.996 1.00 53.78 78 THR A CA 1
ATOM 622 C C . THR A 1 78 ? 22.719 7.450 -35.075 1.00 53.78 78 THR A C 1
ATOM 624 O O . THR A 1 78 ? 22.537 6.611 -34.200 1.00 53.78 78 THR A O 1
ATOM 627 N N . ASP A 1 79 ? 23.902 8.032 -35.304 1.00 58.50 79 ASP A N 1
ATOM 628 C CA . ASP A 1 79 ? 25.191 7.702 -34.671 1.00 58.50 79 ASP A CA 1
ATOM 629 C C . ASP A 1 79 ? 25.095 7.116 -33.250 1.00 58.50 79 ASP A C 1
ATOM 631 O O . ASP A 1 79 ? 24.486 7.714 -32.357 1.00 58.50 79 ASP A O 1
ATOM 635 N N . LYS A 1 80 ? 25.762 5.968 -33.027 1.00 58.38 80 LYS A N 1
ATOM 636 C CA . LYS A 1 80 ? 25.746 5.149 -31.789 1.00 58.38 80 LYS A CA 1
ATOM 637 C C . LYS A 1 80 ? 25.783 5.956 -30.480 1.00 58.38 80 LYS A C 1
ATOM 639 O O . LYS A 1 80 ? 25.164 5.560 -29.494 1.00 58.38 80 LYS A O 1
ATOM 644 N N . ILE A 1 81 ? 26.489 7.086 -30.461 1.00 57.22 81 ILE A N 1
ATOM 645 C CA . ILE A 1 81 ? 26.664 7.947 -29.283 1.00 57.22 81 ILE A CA 1
ATOM 646 C C . ILE A 1 81 ? 25.373 8.707 -28.932 1.00 57.22 81 ILE A C 1
ATOM 648 O O . ILE A 1 81 ? 24.988 8.757 -27.764 1.00 57.22 81 ILE A O 1
ATOM 652 N N . LYS A 1 82 ? 24.654 9.243 -29.929 1.00 57.03 82 LYS A N 1
ATOM 653 C CA . LYS A 1 82 ? 23.398 9.980 -29.707 1.00 57.03 82 LYS A CA 1
ATOM 654 C C . LYS A 1 82 ? 22.273 9.034 -29.285 1.00 57.03 82 LYS A C 1
ATOM 656 O O . LYS A 1 82 ? 21.560 9.343 -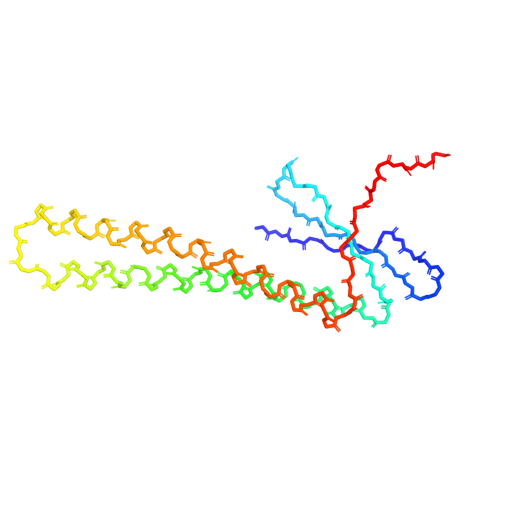28.338 1.00 57.03 82 LYS A O 1
ATOM 661 N N . ASN A 1 83 ? 22.176 7.849 -29.892 1.00 58.12 83 ASN A N 1
ATOM 662 C CA . ASN A 1 83 ? 21.218 6.811 -29.483 1.00 58.12 83 ASN A CA 1
ATOM 663 C C . ASN A 1 83 ? 21.380 6.375 -28.032 1.00 58.12 83 ASN A C 1
ATOM 665 O O . ASN A 1 83 ? 20.394 6.200 -27.323 1.00 58.12 83 ASN A O 1
ATOM 669 N N . THR A 1 84 ? 22.625 6.196 -27.598 1.00 57.47 84 THR A N 1
ATOM 670 C CA . THR A 1 84 ? 22.919 5.764 -26.230 1.00 57.47 84 THR A CA 1
ATOM 671 C C . THR A 1 84 ? 22.499 6.847 -25.231 1.00 57.47 84 THR A C 1
ATOM 673 O O . THR A 1 84 ? 21.841 6.542 -24.242 1.00 57.47 84 THR A O 1
ATOM 676 N N . LEU A 1 85 ? 22.764 8.124 -25.533 1.00 60.66 85 LEU A N 1
ATOM 677 C CA . LEU A 1 85 ? 22.320 9.262 -24.718 1.00 60.66 85 LEU A CA 1
ATOM 678 C C . LEU A 1 85 ? 20.790 9.422 -24.686 1.00 60.66 85 LEU A C 1
ATOM 680 O O . LEU A 1 85 ? 20.227 9.629 -23.612 1.00 60.66 85 LEU A O 1
ATOM 684 N N . PHE A 1 86 ? 20.100 9.277 -25.823 1.00 60.75 86 PHE A N 1
ATOM 685 C CA . PHE A 1 86 ? 18.632 9.329 -25.873 1.00 60.75 86 PHE A CA 1
ATOM 686 C C . PHE A 1 86 ? 17.974 8.125 -25.186 1.00 60.75 86 PHE A C 1
ATOM 688 O O . PHE A 1 86 ? 16.978 8.302 -24.491 1.00 60.75 86 PHE A O 1
ATOM 695 N N . GLY A 1 87 ? 18.533 6.920 -25.326 1.00 60.62 87 GLY A N 1
ATOM 696 C CA . GLY A 1 87 ? 18.049 5.714 -24.649 1.00 60.62 87 GLY A CA 1
ATOM 697 C C . GLY A 1 87 ? 18.218 5.786 -23.130 1.00 60.62 87 GLY A C 1
ATOM 698 O O . GLY A 1 87 ? 17.281 5.473 -22.397 1.00 60.62 87 GLY A O 1
ATOM 699 N N . ILE A 1 88 ? 19.369 6.275 -22.650 1.00 63.84 88 ILE A N 1
ATOM 700 C CA . ILE A 1 88 ? 19.611 6.512 -21.217 1.00 63.84 88 ILE A CA 1
ATOM 701 C C . ILE A 1 88 ? 18.699 7.629 -20.695 1.00 63.84 88 ILE A C 1
ATOM 703 O O . ILE A 1 88 ? 18.096 7.472 -19.636 1.00 63.84 88 ILE A O 1
ATOM 707 N N . GLY A 1 89 ? 18.541 8.727 -21.444 1.00 62.91 89 GLY A N 1
ATOM 708 C CA . GLY A 1 89 ? 17.663 9.839 -21.070 1.00 62.91 89 GLY A CA 1
ATOM 709 C C . GLY A 1 89 ? 16.187 9.438 -20.998 1.00 62.91 89 GLY A C 1
ATOM 710 O O . GLY A 1 89 ? 15.521 9.710 -20.001 1.00 62.91 89 GLY A O 1
ATOM 711 N N . ALA A 1 90 ? 15.680 8.727 -22.009 1.00 64.50 90 ALA A N 1
ATOM 712 C CA . ALA A 1 90 ? 14.313 8.208 -22.022 1.00 64.50 90 ALA A CA 1
ATOM 713 C C . ALA A 1 90 ? 14.089 7.165 -20.915 1.00 64.50 90 ALA A C 1
ATOM 715 O O . ALA A 1 90 ? 13.056 7.193 -20.243 1.00 64.50 90 ALA A O 1
ATOM 716 N N . GLY A 1 91 ? 15.075 6.295 -20.669 1.00 62.19 91 GLY A N 1
ATOM 717 C CA . GLY A 1 91 ? 15.068 5.368 -19.541 1.00 62.19 91 GLY A CA 1
ATOM 718 C C . GLY A 1 91 ? 14.966 6.106 -18.205 1.00 62.19 91 GLY A C 1
ATOM 719 O O . GLY A 1 91 ? 14.043 5.846 -17.439 1.00 62.19 91 GLY A O 1
ATOM 720 N N . ALA A 1 92 ? 15.840 7.083 -17.952 1.00 64.88 92 ALA A N 1
ATOM 721 C CA . ALA A 1 92 ? 15.868 7.849 -16.705 1.00 64.88 92 ALA A CA 1
ATOM 722 C C . ALA A 1 92 ? 14.565 8.626 -16.446 1.00 64.88 92 ALA A C 1
ATOM 724 O O . ALA A 1 92 ? 14.051 8.599 -15.328 1.00 64.88 92 ALA A O 1
ATOM 725 N N . ILE A 1 93 ? 13.990 9.262 -17.474 1.00 66.31 93 ILE A N 1
ATOM 726 C CA . ILE A 1 93 ? 12.702 9.969 -17.363 1.00 66.31 93 ILE A CA 1
ATOM 727 C C . ILE A 1 93 ? 11.571 8.982 -17.057 1.00 66.31 93 ILE A C 1
ATOM 729 O O . ILE A 1 93 ? 10.715 9.271 -16.221 1.00 66.31 93 ILE A O 1
ATOM 733 N N . THR A 1 94 ? 11.578 7.802 -17.681 1.00 65.44 94 THR A N 1
ATOM 734 C CA . THR A 1 94 ? 10.541 6.791 -17.437 1.00 65.44 94 THR A CA 1
ATOM 735 C C . THR A 1 94 ? 10.682 6.154 -16.052 1.00 65.44 94 THR A C 1
ATOM 737 O O . THR A 1 94 ? 9.675 5.927 -15.388 1.00 65.44 94 THR A O 1
ATOM 740 N N . PHE A 1 95 ? 11.908 5.944 -15.561 1.00 64.88 95 PHE A N 1
ATOM 741 C CA . PHE A 1 95 ? 12.163 5.485 -14.190 1.00 64.88 95 PHE A CA 1
ATOM 742 C C . PHE A 1 95 ? 11.718 6.520 -13.146 1.00 64.88 95 PHE A C 1
ATOM 744 O O . PHE A 1 95 ? 10.987 6.178 -12.216 1.00 64.88 95 PHE A O 1
ATOM 751 N N . ALA A 1 96 ? 12.085 7.794 -13.320 1.00 69.00 96 ALA A N 1
ATOM 752 C CA . ALA A 1 96 ? 11.669 8.866 -12.414 1.00 69.00 96 ALA A CA 1
ATOM 753 C C . ALA A 1 96 ? 10.145 9.096 -12.450 1.00 69.00 96 ALA A C 1
ATOM 755 O O . ALA A 1 96 ? 9.510 9.258 -11.407 1.00 69.00 96 ALA A O 1
ATOM 756 N N . GLY A 1 97 ? 9.539 9.057 -13.641 1.00 70.56 97 GLY A N 1
ATOM 757 C CA . GLY A 1 97 ? 8.088 9.129 -13.814 1.00 70.56 97 GLY A CA 1
ATOM 758 C C . GLY A 1 97 ? 7.358 7.937 -13.190 1.00 70.56 97 GLY A C 1
ATOM 759 O O . GLY A 1 97 ? 6.323 8.123 -12.550 1.00 70.56 97 GLY A O 1
ATOM 760 N N . GLY A 1 98 ? 7.931 6.735 -13.303 1.00 72.44 98 GLY A N 1
ATOM 761 C CA . GLY A 1 98 ? 7.436 5.513 -12.671 1.00 72.44 98 GLY A CA 1
ATOM 762 C C . GLY A 1 98 ? 7.398 5.621 -11.149 1.00 72.44 98 GLY A C 1
ATOM 763 O O . GLY A 1 98 ? 6.360 5.355 -10.549 1.00 72.44 98 GLY A O 1
ATOM 764 N N . GLU A 1 99 ? 8.465 6.120 -10.515 1.00 72.06 99 GLU A N 1
ATOM 765 C CA . GLU A 1 99 ? 8.470 6.336 -9.061 1.00 72.06 99 GLU A CA 1
ATOM 766 C C . GLU A 1 99 ? 7.399 7.335 -8.598 1.00 72.06 99 GLU A C 1
ATOM 768 O O . GLU A 1 99 ? 6.753 7.131 -7.564 1.00 72.06 99 GLU A O 1
ATOM 773 N N . ILE A 1 100 ? 7.202 8.430 -9.339 1.00 78.44 100 ILE A N 1
ATOM 774 C CA . ILE A 1 100 ? 6.179 9.436 -9.018 1.00 78.44 100 ILE A CA 1
ATOM 775 C C . ILE A 1 100 ? 4.781 8.824 -9.157 1.00 78.44 100 ILE A C 1
ATOM 777 O O . ILE A 1 100 ? 3.930 9.022 -8.283 1.00 78.44 100 ILE A O 1
ATOM 781 N N . PHE A 1 101 ? 4.555 8.054 -10.221 1.00 75.19 101 PHE A N 1
ATOM 782 C CA . PHE A 1 101 ? 3.290 7.376 -10.472 1.00 75.19 101 PHE A CA 1
ATOM 783 C C . PHE A 1 101 ? 2.988 6.309 -9.415 1.00 75.19 101 PHE A C 1
ATOM 785 O O . PHE A 1 101 ? 1.884 6.293 -8.871 1.00 75.19 101 PHE A O 1
ATOM 792 N N . ASP A 1 102 ? 3.968 5.486 -9.042 1.00 73.69 102 ASP A N 1
ATOM 793 C CA . ASP A 1 102 ? 3.823 4.470 -7.997 1.00 73.69 102 ASP A CA 1
ATOM 794 C C . ASP A 1 102 ? 3.491 5.112 -6.639 1.00 73.69 102 ASP A C 1
ATOM 796 O O . ASP A 1 102 ? 2.600 4.646 -5.919 1.00 73.69 102 ASP A O 1
ATOM 800 N N . ARG A 1 103 ? 4.140 6.239 -6.297 1.00 79.19 103 ARG A N 1
ATOM 801 C CA . ARG A 1 103 ? 3.817 7.016 -5.084 1.00 79.19 103 ARG A CA 1
ATOM 802 C C . ARG A 1 103 ? 2.409 7.605 -5.140 1.00 79.19 103 ARG A C 1
ATOM 804 O O . ARG A 1 103 ? 1.689 7.552 -4.138 1.00 79.19 103 ARG A O 1
ATOM 811 N N . TRP A 1 104 ? 2.008 8.171 -6.278 1.00 83.88 104 TRP A N 1
ATOM 812 C CA . TRP A 1 104 ? 0.665 8.724 -6.465 1.00 83.88 104 TRP A CA 1
ATOM 813 C C . TRP A 1 104 ? -0.408 7.636 -6.360 1.00 83.88 104 TRP A C 1
ATOM 815 O O . TRP A 1 104 ? -1.380 7.805 -5.621 1.00 83.88 104 TRP A O 1
ATOM 825 N N . PHE A 1 105 ? -0.198 6.498 -7.022 1.00 78.38 105 PHE A N 1
ATOM 826 C CA . PHE A 1 105 ? -1.111 5.363 -7.003 1.00 78.38 105 PHE A CA 1
ATOM 827 C C . PHE A 1 105 ? -1.275 4.807 -5.593 1.00 78.38 105 PHE A C 1
ATOM 829 O O . PHE A 1 105 ? -2.402 4.685 -5.110 1.00 78.38 105 PHE A O 1
ATOM 836 N N . LYS A 1 106 ? -0.163 4.573 -4.882 1.00 80.62 106 LYS A N 1
ATOM 837 C CA . LYS A 1 106 ? -0.200 4.130 -3.485 1.00 80.62 106 LYS A CA 1
ATOM 838 C C . LYS A 1 106 ? -1.009 5.092 -2.618 1.00 80.62 106 LYS A C 1
ATOM 840 O O . LYS A 1 106 ? -1.911 4.671 -1.896 1.00 80.62 106 LYS A O 1
ATOM 845 N N . LYS A 1 107 ? -0.731 6.396 -2.728 1.00 82.94 107 LYS A N 1
ATOM 846 C CA . LYS A 1 107 ? -1.430 7.439 -1.963 1.00 82.94 107 LYS A CA 1
ATOM 847 C C . LYS A 1 107 ? -2.932 7.446 -2.251 1.00 82.94 107 LYS A C 1
ATOM 849 O O . LYS A 1 107 ? -3.725 7.665 -1.337 1.00 82.94 107 LYS A O 1
ATOM 854 N N . ASN A 1 108 ? -3.332 7.232 -3.502 1.00 83.38 108 ASN A N 1
ATOM 855 C CA . ASN A 1 108 ? -4.738 7.256 -3.892 1.00 83.38 108 ASN A CA 1
ATOM 856 C C . ASN A 1 108 ? -5.485 5.993 -3.430 1.00 83.38 108 ASN A C 1
ATOM 858 O O . ASN A 1 108 ? -6.596 6.085 -2.904 1.00 83.38 108 ASN A O 1
ATOM 862 N N . THR A 1 109 ? -4.847 4.827 -3.548 1.00 81.50 109 THR A N 1
ATOM 863 C CA . THR A 1 109 ? -5.384 3.549 -3.064 1.00 81.50 109 THR A CA 1
ATOM 864 C C . THR A 1 109 ? -5.538 3.557 -1.544 1.00 81.50 109 THR A C 1
ATOM 866 O O . THR A 1 109 ? -6.602 3.211 -1.034 1.00 81.50 109 THR A O 1
ATOM 869 N N . ASP A 1 110 ? -4.544 4.066 -0.812 1.00 81.06 110 ASP A N 1
ATOM 870 C CA . ASP A 1 110 ? -4.625 4.208 0.645 1.00 81.06 110 ASP A CA 1
ATOM 871 C C . ASP A 1 110 ? -5.755 5.152 1.081 1.00 81.06 110 ASP A C 1
ATOM 873 O O . ASP A 1 110 ? -6.515 4.820 1.991 1.00 81.06 110 ASP A O 1
ATOM 877 N N . LYS A 1 111 ? -5.929 6.297 0.405 1.00 84.50 111 LYS A N 1
ATOM 878 C CA . LYS A 1 111 ? -7.049 7.218 0.671 1.00 84.50 111 LYS A CA 1
ATOM 879 C C . LYS A 1 111 ? -8.411 6.565 0.440 1.00 84.50 111 LYS A C 1
ATOM 881 O O . LYS A 1 111 ? -9.335 6.788 1.221 1.00 84.50 111 LYS A O 1
ATOM 886 N N . ARG A 1 112 ? -8.545 5.766 -0.624 1.00 82.88 112 ARG A N 1
ATOM 887 C CA . ARG A 1 112 ? -9.780 5.021 -0.908 1.00 82.88 112 ARG A CA 1
ATOM 888 C C . ARG A 1 112 ? -10.089 4.010 0.191 1.00 82.88 112 ARG A C 1
ATOM 890 O O . ARG A 1 112 ? -11.232 3.951 0.627 1.00 8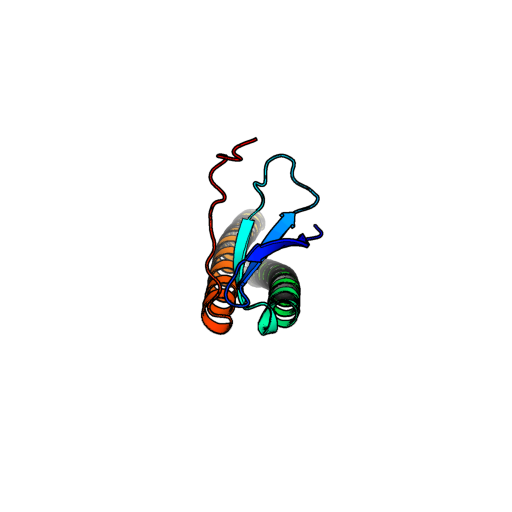2.88 112 ARG A O 1
ATOM 897 N N . ILE A 1 113 ? -9.083 3.277 0.669 1.00 83.19 113 ILE A N 1
ATOM 898 C CA . ILE A 1 113 ? -9.245 2.309 1.763 1.00 83.19 113 ILE A CA 1
ATOM 899 C C . ILE A 1 113 ? -9.676 3.016 3.052 1.00 83.19 113 ILE A C 1
ATOM 901 O O . ILE A 1 113 ? -10.625 2.573 3.691 1.00 83.19 113 ILE A O 1
ATOM 905 N N . LEU A 1 114 ? -9.053 4.147 3.402 1.00 85.62 114 LEU A N 1
ATOM 906 C CA . LEU A 1 114 ? -9.461 4.930 4.576 1.00 85.62 114 LEU A CA 1
ATOM 907 C C . LEU A 1 114 ? -10.931 5.364 4.490 1.00 85.62 114 LEU A C 1
ATOM 909 O O . LEU A 1 114 ? -11.680 5.190 5.446 1.00 85.62 114 LEU A O 1
ATOM 913 N N . LYS A 1 115 ? -11.370 5.858 3.326 1.00 85.88 115 LYS A N 1
ATOM 914 C CA . LYS A 1 115 ? -12.763 6.273 3.112 1.00 85.88 115 LYS A CA 1
ATOM 915 C C . LYS A 1 115 ? -13.748 5.100 3.176 1.00 85.88 115 LYS A C 1
ATOM 917 O O . LYS A 1 115 ? -14.814 5.252 3.759 1.00 85.88 115 LYS A O 1
ATOM 922 N N . LEU A 1 116 ? -13.399 3.951 2.591 1.00 84.88 116 LEU A N 1
ATOM 923 C CA . LEU A 1 116 ? -14.251 2.754 2.565 1.00 84.88 116 LEU A CA 1
ATOM 924 C C . LEU A 1 116 ? -14.550 2.213 3.964 1.00 84.88 116 LEU A C 1
ATOM 926 O O . LEU A 1 116 ? -15.667 1.784 4.222 1.00 84.88 116 LEU A O 1
ATOM 930 N N . PHE A 1 117 ? -13.565 2.260 4.859 1.00 84.19 117 PHE A N 1
ATOM 931 C CA . PHE A 1 117 ? -13.691 1.725 6.217 1.00 84.19 117 PHE A CA 1
ATOM 932 C C . PHE A 1 117 ? -13.972 2.794 7.275 1.00 84.19 117 PHE A C 1
ATOM 934 O O . PHE A 1 117 ? -13.890 2.505 8.466 1.00 84.19 117 PHE A O 1
ATOM 941 N N . ASN A 1 118 ? -14.264 4.032 6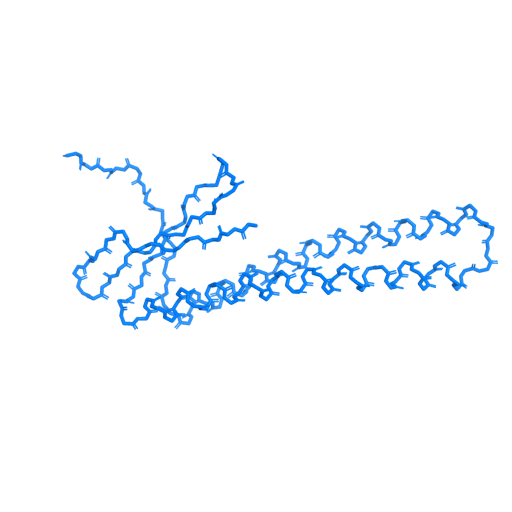.850 1.00 81.94 118 ASN A N 1
ATOM 942 C CA . ASN A 1 118 ? -14.370 5.203 7.725 1.00 81.94 118 ASN A CA 1
ATOM 943 C C . ASN A 1 118 ? -13.198 5.298 8.727 1.00 81.94 118 ASN A C 1
ATOM 945 O O . ASN A 1 118 ? -13.359 5.684 9.884 1.00 81.94 118 ASN A O 1
ATOM 949 N N . ALA A 1 119 ? -12.014 4.877 8.278 1.00 82.44 119 ALA A N 1
ATOM 950 C CA . ALA A 1 119 ? -10.824 4.786 9.097 1.00 82.44 119 ALA A CA 1
ATOM 951 C C . ALA A 1 119 ? -10.104 6.135 9.100 1.00 82.44 119 ALA A C 1
ATOM 953 O O . ALA A 1 119 ? -9.879 6.741 8.046 1.00 82.44 119 ALA A O 1
ATOM 954 N N . LYS A 1 120 ? -9.708 6.599 10.284 1.00 84.62 120 LYS A N 1
ATOM 955 C CA . LYS A 1 120 ? -8.983 7.860 10.464 1.00 84.62 120 LYS A CA 1
ATOM 956 C C . LYS A 1 120 ? -7.544 7.568 10.871 1.00 84.62 120 LYS A C 1
ATOM 958 O O . LYS A 1 120 ? -7.317 6.909 11.880 1.00 84.62 120 LYS A O 1
ATOM 963 N N . GLU A 1 121 ? -6.577 8.061 10.099 1.00 82.62 121 GLU A N 1
ATOM 964 C CA . GLU A 1 121 ? -5.176 8.070 10.536 1.00 82.62 121 GLU A CA 1
ATOM 965 C C . GLU A 1 121 ? -5.053 9.052 11.708 1.00 82.62 121 GLU A C 1
ATOM 967 O O . GLU A 1 121 ? -5.454 10.214 11.601 1.00 82.62 121 GLU A O 1
ATOM 972 N N . ILE A 1 122 ? -4.561 8.561 12.840 1.00 80.88 122 ILE A N 1
ATOM 973 C CA . ILE A 1 122 ? -4.325 9.345 14.049 1.00 80.88 122 ILE A CA 1
ATOM 974 C C . ILE A 1 122 ? -2.826 9.364 14.328 1.00 80.88 122 ILE A C 1
ATOM 976 O O . ILE A 1 122 ? -2.118 8.387 14.087 1.00 80.88 122 ILE A O 1
ATOM 980 N N . GLN A 1 123 ? -2.336 10.484 14.842 1.00 75.44 123 GLN A N 1
ATOM 981 C CA . GLN A 1 123 ? -1.040 10.502 15.505 1.00 75.44 123 GLN A CA 1
ATOM 982 C C . GLN A 1 123 ? -1.319 10.174 16.969 1.00 75.44 123 GLN A C 1
ATOM 984 O O . GLN A 1 123 ? -2.106 10.875 17.608 1.00 75.44 123 GLN A O 1
ATOM 989 N N . LEU A 1 124 ? -0.747 9.084 17.485 1.00 66.75 124 LEU A N 1
ATOM 990 C CA . LEU A 1 124 ? -0.609 8.962 18.930 1.00 66.75 124 LEU A CA 1
ATOM 991 C C . LEU A 1 124 ? 0.465 9.970 19.316 1.00 66.75 124 LEU A C 1
ATOM 993 O O . LEU A 1 124 ? 1.651 9.714 19.138 1.00 66.75 124 LEU A O 1
ATOM 997 N N . ASP A 1 125 ? 0.019 11.147 19.741 1.00 56.88 125 ASP A N 1
ATOM 998 C CA . ASP A 1 125 ? 0.892 12.088 20.420 1.00 56.88 125 ASP A CA 1
ATOM 999 C C . ASP A 1 125 ? 1.418 11.379 21.673 1.00 56.88 125 ASP A C 1
ATOM 1001 O O . ASP A 1 125 ? 0.650 10.723 22.384 1.00 56.88 125 ASP A O 1
ATOM 1005 N N . ASP A 1 126 ? 2.725 11.469 21.900 1.00 45.22 126 ASP A N 1
ATOM 1006 C CA . ASP A 1 126 ? 3.527 10.673 22.843 1.00 45.22 126 ASP A CA 1
ATOM 1007 C C . ASP A 1 126 ? 3.238 11.005 24.325 1.00 45.22 126 ASP A C 1
ATOM 1009 O O . ASP A 1 126 ? 4.102 10.955 25.194 1.00 45.22 126 ASP A O 1
ATOM 1013 N N . LYS A 1 127 ? 2.000 11.381 24.652 1.00 39.75 127 LYS A N 1
ATOM 1014 C CA . LYS A 1 127 ? 1.511 11.520 26.021 1.00 39.75 127 LYS A CA 1
ATOM 1015 C C . LYS A 1 127 ? 0.857 10.208 26.436 1.00 39.75 127 LYS A C 1
ATOM 1017 O O . LYS A 1 127 ? -0.364 10.119 26.546 1.00 39.75 127 LYS A O 1
ATOM 1022 N N . ARG A 1 128 ? 1.672 9.175 26.670 1.00 38.69 128 ARG A N 1
ATOM 1023 C CA . ARG A 1 128 ? 1.331 8.148 27.668 1.00 38.69 128 ARG A CA 1
ATOM 1024 C C . ARG A 1 128 ? 1.321 8.866 29.023 1.00 38.69 128 ARG A C 1
ATOM 1026 O O . ARG A 1 128 ? 2.393 9.300 29.435 1.00 38.69 128 ARG A O 1
ATOM 1033 N N . PRO A 1 129 ? 0.184 9.052 29.714 1.00 38.50 129 PRO A N 1
ATOM 1034 C CA . PRO A 1 129 ? 0.272 9.174 31.156 1.00 38.50 129 PRO A CA 1
ATOM 1035 C C . PRO A 1 129 ? 0.665 7.782 31.667 1.00 38.50 129 PRO A C 1
ATOM 1037 O O . PRO A 1 129 ? -0.014 6.797 31.360 1.00 38.50 129 PRO A O 1
ATOM 1040 N N . GLU A 1 130 ? 1.830 7.709 32.308 1.00 39.53 130 GLU A N 1
ATOM 1041 C CA . GLU A 1 130 ? 2.201 6.590 33.182 1.00 39.53 130 GLU A CA 1
ATOM 1042 C C . GLU A 1 130 ? 1.188 6.427 34.323 1.00 39.53 130 GLU A C 1
ATOM 1044 O O . GLU A 1 130 ? 0.597 7.452 34.746 1.00 39.53 130 GLU A O 1
#

Foldseek 3Di:
DDKDWDFDDQDPPQKTKIWIDDPPDPPDDIWIKIFGNVCRVVLVVLLVVLVVVLVVLLVVLLVVLVVVLVVQLVPDPDDPVVSVVVSVVSSVVSNVVSVVVSVVSSVVSVVVSCVVRVMDTDDPDPPPPD